Protein AF-A0A133YVW5-F1 (afdb_monomer)

pLDDT: mean 82.77, std 17.49, range [41.62, 97.81]

Sequence (131 aa):
MKRIFVSFLALVVVLLTACKSSNKDIDKFTNRNFKGSKGGSIVISKDKSSFKKTLLYSGASVIKPNTDPSKVDKNSVEKSKVKEFKNVKILQKSDGKYLVADELKYKLKIVDDNTIIDVDDNNEYRSLEKK

Mean predicted aligned error: 9.93 Å

Radius of gyration: 20.09 Å; Cα contacts (8 Å, |Δi|>4): 233; chains: 1; bounding box: 81×32×38 Å

Secondary structure (DSSP, 8-state):
----SSSSSSSSGGGG------TTGGGGGBT-EEEETTS-EEEEEE-TTT--EEEEEE------TT--GGGS-HHHHHHHS-EEEES-EEEEETTEEEEE-TT--S-EEE-SSSEEEETTTTEEEE-----

Foldseek 3Di:
DDDDDPPPVVPPVVPPPDQCQPQVVCVLQAQFWWAWPQGKIWHWYADPPPRWIKIWTADGDPDDVPDDPVPDDPVNVVRRDIDIFTRWTWGDDPVAIFIDGPPDPWTWGDPDSFWIAGPVVRIIIGTPDDD

Structure (mmCIF, N/CA/C/O backbone):
data_AF-A0A133YVW5-F1
#
_entry.id   AF-A0A133YVW5-F1
#
loop_
_atom_site.group_PDB
_atom_site.id
_atom_site.type_symbol
_atom_site.label_atom_id
_atom_site.label_alt_id
_atom_site.label_comp_id
_atom_site.label_asym_id
_atom_site.label_entity_id
_atom_site.label_seq_id
_atom_site.pdbx_PDB_ins_code
_atom_site.Cartn_x
_atom_site.Cartn_y
_atom_site.Cartn_z
_atom_site.occupancy
_atom_site.B_iso_or_equiv
_atom_site.auth_seq_id
_atom_site.auth_comp_id
_atom_site.auth_asym_id
_atom_site.auth_atom_id
_atom_site.pdbx_PDB_model_num
ATOM 1 N N . MET A 1 1 ? -58.429 -16.247 0.513 1.00 41.62 1 MET A N 1
ATOM 2 C CA . MET A 1 1 ? -57.136 -16.774 0.022 1.00 41.62 1 MET A CA 1
ATOM 3 C C . MET A 1 1 ? -56.025 -15.751 0.265 1.00 41.62 1 MET A C 1
ATOM 5 O O . MET A 1 1 ? -56.081 -14.665 -0.283 1.00 41.62 1 MET A O 1
ATOM 9 N N . LYS A 1 2 ? -55.108 -16.101 1.185 1.00 41.88 2 LYS A N 1
ATOM 10 C CA . LYS A 1 2 ? -53.674 -15.739 1.328 1.00 41.88 2 LYS A CA 1
ATOM 11 C C . LYS A 1 2 ? -53.220 -14.429 0.639 1.00 41.88 2 LYS A C 1
ATOM 13 O O . LYS A 1 2 ? -53.030 -14.402 -0.565 1.00 41.88 2 LYS A O 1
ATOM 18 N N . ARG A 1 3 ? -53.090 -13.301 1.355 1.00 50.53 3 ARG A N 1
ATOM 19 C CA . ARG A 1 3 ? -51.870 -12.852 2.082 1.00 50.53 3 ARG A CA 1
ATOM 20 C C . ARG A 1 3 ? -50.547 -13.030 1.304 1.00 50.53 3 ARG A C 1
ATOM 22 O O . ARG A 1 3 ? -49.664 -13.708 1.807 1.00 50.53 3 ARG A O 1
ATOM 29 N N . ILE A 1 4 ? -50.384 -12.458 0.106 1.00 51.38 4 ILE A N 1
ATOM 30 C CA . ILE A 1 4 ? -49.079 -12.466 -0.603 1.00 51.38 4 ILE A CA 1
ATOM 31 C C . ILE A 1 4 ? -48.861 -11.181 -1.427 1.00 51.38 4 ILE A C 1
ATOM 33 O O . ILE A 1 4 ? -48.621 -11.252 -2.622 1.00 51.38 4 ILE A O 1
ATOM 37 N N . PHE A 1 5 ? -48.967 -9.985 -0.835 1.00 48.38 5 PHE A N 1
ATOM 38 C CA . PHE A 1 5 ? -48.654 -8.752 -1.594 1.00 48.38 5 PHE A CA 1
ATOM 39 C C . PHE A 1 5 ? -47.833 -7.687 -0.860 1.00 48.38 5 PHE A C 1
ATOM 41 O O . PHE A 1 5 ? -47.455 -6.695 -1.468 1.00 48.38 5 PHE A O 1
ATOM 48 N N . VAL A 1 6 ? -47.472 -7.896 0.410 1.00 49.59 6 VAL A N 1
ATOM 49 C CA . VAL A 1 6 ? -46.737 -6.879 1.198 1.00 49.59 6 VAL A CA 1
ATOM 50 C C . VAL A 1 6 ? -45.270 -7.267 1.451 1.00 49.59 6 VAL A C 1
ATOM 52 O O . VAL A 1 6 ? -44.476 -6.455 1.908 1.00 49.59 6 VAL A O 1
ATOM 55 N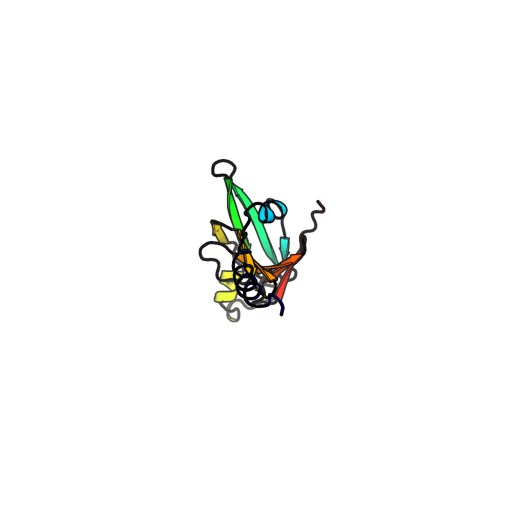 N . SER A 1 7 ? -44.854 -8.489 1.099 1.00 47.78 7 SER A N 1
ATOM 56 C CA . SER A 1 7 ? -43.534 -9.009 1.495 1.00 47.78 7 SER A CA 1
ATOM 57 C C . SER A 1 7 ? -42.392 -8.751 0.501 1.00 47.78 7 SER A C 1
ATOM 59 O O . SER A 1 7 ? -41.244 -9.013 0.847 1.00 47.78 7 SER A O 1
ATOM 61 N N . PHE A 1 8 ? -42.660 -8.257 -0.713 1.00 44.97 8 PHE A N 1
AT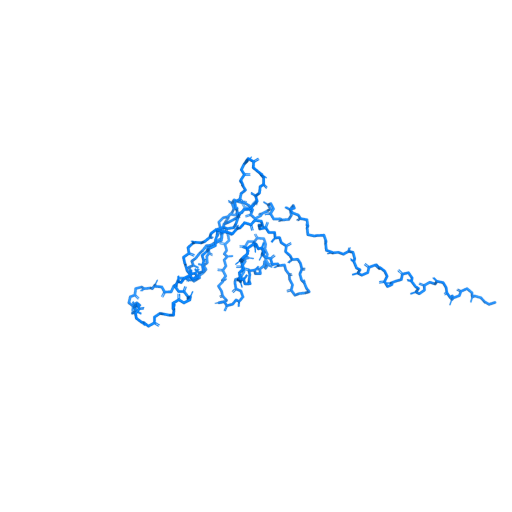OM 62 C CA . PHE A 1 8 ? -41.615 -8.121 -1.744 1.00 44.97 8 PHE A CA 1
ATOM 63 C C . PHE A 1 8 ? -40.940 -6.744 -1.804 1.00 44.97 8 PHE A C 1
ATOM 65 O O . PHE A 1 8 ? -39.859 -6.630 -2.374 1.00 44.97 8 PHE A O 1
ATOM 72 N N . LEU A 1 9 ? -41.508 -5.710 -1.171 1.00 46.81 9 LEU A N 1
ATOM 73 C CA . LEU A 1 9 ? -40.919 -4.364 -1.197 1.00 46.81 9 LEU A CA 1
ATOM 74 C C . LEU A 1 9 ? -39.859 -4.136 -0.101 1.00 46.81 9 LEU A C 1
ATOM 76 O O . LEU A 1 9 ? -39.046 -3.223 -0.204 1.00 46.81 9 LEU A O 1
ATOM 80 N N . ALA A 1 10 ? -39.801 -4.998 0.919 1.00 48.75 10 ALA A N 1
ATOM 81 C CA . ALA A 1 10 ? -38.822 -4.891 2.006 1.00 48.75 10 ALA A CA 1
ATOM 82 C C . ALA A 1 10 ? -37.432 -5.465 1.658 1.00 48.75 10 ALA A C 1
ATOM 84 O O . ALA A 1 10 ? -36.468 -5.202 2.374 1.00 48.75 10 ALA A O 1
ATOM 85 N N . LEU A 1 11 ? -37.298 -6.226 0.563 1.00 47.19 11 LEU A N 1
ATOM 86 C CA . LEU A 1 11 ? -36.045 -6.919 0.233 1.00 47.19 11 LEU A CA 1
ATOM 87 C C . LEU A 1 11 ? -35.063 -6.066 -0.593 1.00 47.19 11 LEU A C 1
ATOM 89 O O . LEU A 1 11 ? -33.882 -6.389 -0.666 1.00 47.19 11 LEU A O 1
ATOM 93 N N . VAL A 1 12 ? -35.514 -4.949 -1.173 1.00 47.00 12 VAL A N 1
ATOM 94 C CA . VAL A 1 12 ? -34.671 -4.095 -2.037 1.00 47.00 12 VAL A CA 1
ATOM 95 C C . VAL A 1 12 ? -33.955 -2.981 -1.251 1.00 47.00 12 VAL A C 1
ATOM 97 O O . VAL A 1 12 ? -32.944 -2.454 -1.703 1.00 47.00 12 VAL A O 1
ATOM 100 N N . VAL A 1 13 ? -34.397 -2.663 -0.028 1.00 48.72 13 VAL A N 1
ATOM 101 C CA . VAL A 1 13 ? -33.825 -1.560 0.778 1.00 48.72 13 VAL A CA 1
ATOM 102 C C . VAL A 1 13 ? -32.594 -1.988 1.603 1.00 48.72 13 VAL A C 1
ATOM 104 O O . VAL A 1 13 ? -31.842 -1.144 2.082 1.00 48.72 13 VAL A O 1
ATOM 107 N N . VAL A 1 14 ? -32.312 -3.290 1.730 1.00 48.19 14 VAL A N 1
ATOM 108 C CA . VAL A 1 14 ? -31.213 -3.796 2.585 1.00 48.19 14 VAL A CA 1
ATOM 109 C C . VAL A 1 14 ? -29.847 -3.825 1.872 1.00 48.19 14 VAL A C 1
ATOM 111 O O . VAL A 1 14 ? -28.812 -3.960 2.518 1.00 48.19 14 VAL A O 1
ATOM 114 N N . LEU A 1 15 ? -29.792 -3.625 0.552 1.00 47.47 15 LEU A N 1
ATOM 115 C CA . LEU A 1 15 ? -28.530 -3.676 -0.207 1.00 47.47 15 LEU A CA 1
ATOM 116 C C . LEU A 1 15 ? -27.731 -2.359 -0.226 1.00 47.47 15 LEU A C 1
ATOM 118 O O . LEU A 1 15 ? -26.605 -2.341 -0.715 1.00 47.47 15 LEU A O 1
ATOM 122 N N . LEU A 1 16 ? -28.262 -1.265 0.332 1.00 46.00 16 LEU A N 1
ATOM 123 C CA . LEU A 1 16 ? -27.607 0.055 0.312 1.00 46.00 16 LEU A CA 1
ATOM 124 C C . LEU A 1 16 ? -26.845 0.410 1.602 1.00 46.00 16 LEU A C 1
ATOM 126 O O . LEU A 1 16 ? -26.263 1.489 1.698 1.00 46.00 16 LEU A O 1
ATOM 130 N N . THR A 1 17 ? -26.785 -0.483 2.591 1.00 49.66 17 THR A N 1
ATOM 131 C CA . THR A 1 17 ? -26.215 -0.187 3.917 1.00 49.66 17 THR A CA 1
ATOM 132 C C . THR A 1 17 ? -25.045 -1.095 4.288 1.00 49.66 17 THR A C 1
ATOM 134 O O . THR A 1 17 ? -25.032 -1.736 5.334 1.00 49.66 17 THR A O 1
ATOM 137 N N . ALA A 1 18 ? -23.986 -1.097 3.475 1.00 42.78 18 ALA A N 1
ATOM 138 C CA . ALA A 1 18 ? -22.691 -1.614 3.929 1.00 42.78 18 ALA A CA 1
ATOM 139 C C . ALA A 1 18 ? -21.472 -0.848 3.390 1.00 42.78 18 ALA A C 1
ATOM 141 O O . ALA A 1 18 ? -20.392 -1.411 3.269 1.00 42.78 18 ALA A O 1
ATOM 142 N N . CYS A 1 19 ? -21.572 0.469 3.184 1.00 47.94 19 CYS A N 1
ATOM 143 C CA . CYS A 1 19 ? -20.383 1.333 3.211 1.00 47.94 19 CYS A CA 1
ATOM 144 C C . CYS A 1 19 ? -20.019 1.692 4.663 1.00 47.94 19 CYS A C 1
ATOM 146 O O . CYS A 1 19 ? -19.877 2.859 5.023 1.00 47.94 19 CYS A O 1
ATOM 148 N N . LYS A 1 20 ? -19.850 0.687 5.534 1.00 49.31 20 LYS A N 1
ATOM 149 C CA . LYS A 1 20 ? -19.180 0.880 6.828 1.00 49.31 20 LYS A CA 1
ATOM 150 C C . LYS A 1 20 ? -17.675 0.944 6.550 1.00 49.31 20 LYS A C 1
ATOM 152 O O . LYS A 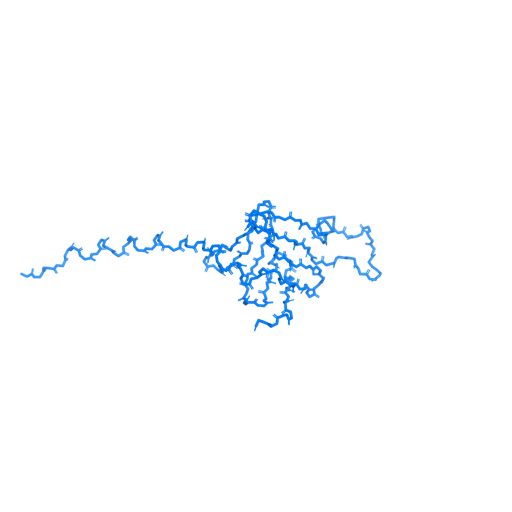1 20 ? -16.940 -0.009 6.768 1.00 49.31 20 LYS A O 1
ATOM 157 N N . SER A 1 21 ? -17.214 2.081 6.032 1.00 48.53 21 SER A N 1
ATOM 158 C CA . SER A 1 21 ? -15.798 2.466 6.053 1.00 48.53 21 SER A CA 1
ATOM 159 C C . SER A 1 21 ? -15.411 2.716 7.518 1.00 48.53 21 SER A C 1
ATOM 161 O O . SER A 1 21 ? -15.287 3.860 7.958 1.00 48.53 21 SER A O 1
ATOM 163 N N . SER A 1 22 ? -15.309 1.664 8.336 1.00 52.25 22 SER A N 1
ATOM 164 C CA . SER A 1 22 ? -14.891 1.816 9.725 1.00 52.25 22 SER A CA 1
ATOM 165 C C . SER A 1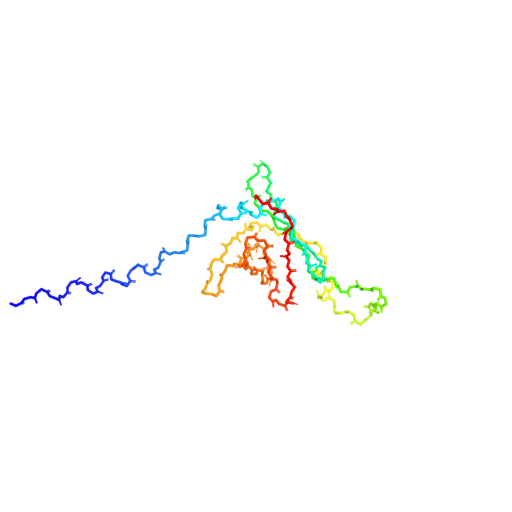 22 ? -13.388 2.034 9.776 1.00 52.25 22 SER A C 1
ATOM 167 O O . SER A 1 22 ? -12.591 1.128 9.553 1.00 52.25 22 SER A O 1
ATOM 169 N N . ASN A 1 23 ? -13.004 3.246 10.171 1.00 61.16 23 ASN A N 1
ATOM 170 C CA . ASN A 1 23 ? -11.627 3.677 10.421 1.00 61.16 23 ASN A CA 1
ATOM 171 C C . ASN A 1 23 ? -10.872 2.826 11.480 1.00 61.16 23 ASN A C 1
ATOM 173 O O . ASN A 1 23 ? -9.680 3.038 11.700 1.00 61.16 23 ASN A O 1
ATOM 177 N N . LYS A 1 24 ? -11.563 1.880 12.138 1.00 67.81 24 LYS A N 1
ATOM 178 C CA . LYS A 1 24 ? -11.003 0.875 13.057 1.00 67.81 24 LYS A CA 1
ATOM 179 C C . LYS A 1 24 ? -10.226 -0.223 12.330 1.00 67.81 24 LYS A C 1
ATOM 181 O O . LYS A 1 24 ? -9.206 -0.676 12.834 1.00 67.81 24 LYS A O 1
ATOM 186 N N . ASP A 1 25 ? -10.649 -0.617 11.130 1.00 81.75 25 ASP A N 1
ATOM 187 C CA . ASP A 1 25 ? -10.009 -1.729 10.412 1.00 81.75 25 ASP A CA 1
ATOM 188 C C . ASP A 1 25 ? -8.581 -1.383 9.993 1.00 81.75 25 ASP A C 1
ATOM 190 O O . ASP A 1 25 ? -7.744 -2.269 9.863 1.00 81.75 25 ASP A O 1
ATOM 194 N N . ILE A 1 26 ? -8.281 -0.096 9.811 1.00 88.81 26 ILE A N 1
ATOM 195 C CA . ILE A 1 26 ? -6.945 0.365 9.440 1.00 88.81 26 ILE A CA 1
ATOM 196 C C . ILE A 1 26 ? -5.978 0.438 10.636 1.00 88.81 26 ILE A C 1
ATOM 198 O O . ILE A 1 26 ? -4.761 0.423 10.448 1.00 88.81 26 ILE A O 1
ATOM 202 N N . ASP A 1 27 ? -6.483 0.426 11.878 1.00 89.06 27 ASP A N 1
ATOM 203 C CA . ASP A 1 27 ? -5.630 0.379 13.076 1.00 89.06 27 ASP A CA 1
ATOM 204 C C . ASP A 1 27 ? -4.781 -0.903 13.110 1.00 89.06 27 ASP A C 1
ATOM 206 O O . ASP A 1 27 ? -3.665 -0.892 13.624 1.00 89.06 27 ASP A O 1
ATOM 210 N N . LYS A 1 28 ? -5.245 -2.007 12.499 1.00 88.88 28 LYS A N 1
ATOM 211 C CA . LYS A 1 28 ? -4.466 -3.257 12.449 1.00 88.88 28 LYS A CA 1
ATOM 212 C C . LYS A 1 28 ? -3.238 -3.202 11.537 1.00 88.88 28 LYS A C 1
ATOM 214 O O . LYS A 1 28 ? -2.363 -4.054 11.669 1.00 88.88 28 LYS A O 1
ATOM 219 N N . PHE A 1 29 ? -3.179 -2.211 10.653 1.00 90.94 29 PHE A N 1
ATOM 220 C CA . PHE A 1 29 ? -2.061 -1.965 9.743 1.00 90.94 29 PHE A CA 1
ATOM 221 C C . PHE A 1 29 ? -1.152 -0.823 10.223 1.00 90.94 29 PHE A C 1
ATOM 223 O O . PHE A 1 29 ? -0.105 -0.581 9.633 1.00 90.94 29 PHE A O 1
ATOM 230 N N . THR A 1 30 ? -1.551 -0.107 11.278 1.00 91.00 30 THR A N 1
ATOM 231 C CA . THR A 1 30 ? -0.811 1.050 11.791 1.00 91.00 30 THR A CA 1
ATOM 232 C C . THR A 1 30 ? 0.489 0.614 12.470 1.00 91.00 30 THR A C 1
ATOM 234 O O . THR A 1 30 ? 0.511 -0.389 13.177 1.00 91.00 30 THR A O 1
ATOM 237 N N . ASN A 1 31 ? 1.552 1.397 12.278 1.00 88.12 31 ASN A N 1
ATOM 238 C CA . ASN A 1 31 ? 2.926 1.181 12.737 1.00 88.12 31 ASN A CA 1
ATOM 239 C C . ASN A 1 31 ? 3.568 -0.117 12.239 1.00 88.12 31 ASN A C 1
ATOM 241 O O . ASN A 1 31 ? 4.558 -0.557 12.809 1.00 88.12 31 ASN A O 1
ATOM 245 N N . ARG A 1 32 ? 3.023 -0.708 11.172 1.00 90.62 32 ARG A N 1
ATOM 246 C CA . ARG A 1 32 ? 3.587 -1.898 10.543 1.00 90.62 32 ARG A CA 1
ATOM 247 C C . ARG A 1 32 ? 4.361 -1.512 9.303 1.00 90.62 32 ARG A C 1
ATOM 249 O O . ARG A 1 32 ? 3.899 -0.692 8.507 1.00 90.62 32 ARG A O 1
ATOM 256 N N . ASN A 1 33 ? 5.517 -2.139 9.128 1.00 93.62 33 ASN A N 1
ATOM 257 C CA . ASN A 1 33 ? 6.319 -1.981 7.925 1.00 93.62 33 ASN A CA 1
ATOM 258 C C . ASN A 1 33 ? 6.042 -3.128 6.947 1.00 93.62 33 ASN A C 1
ATOM 260 O O . ASN A 1 33 ? 6.277 -4.297 7.268 1.00 93.62 33 ASN A O 1
ATOM 264 N N . PHE A 1 34 ? 5.552 -2.794 5.755 1.00 96.19 34 PHE A N 1
ATOM 265 C CA . PHE A 1 34 ? 5.372 -3.733 4.653 1.00 96.19 34 PHE A CA 1
ATOM 266 C C . PHE A 1 34 ? 6.452 -3.476 3.605 1.00 96.19 34 PHE A C 1
ATOM 268 O O . PHE A 1 34 ? 6.545 -2.379 3.054 1.00 96.19 34 PHE A O 1
ATOM 275 N N . LYS A 1 35 ? 7.269 -4.488 3.315 1.00 96.62 35 LYS A N 1
ATOM 276 C CA . LYS A 1 35 ? 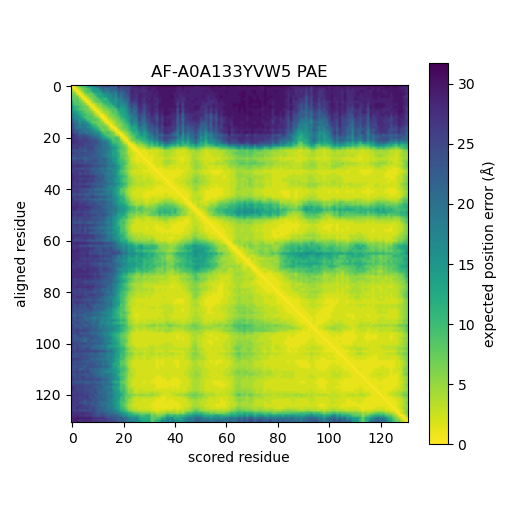8.383 -4.393 2.366 1.00 96.62 35 LYS A CA 1
ATOM 277 C C . LYS A 1 35 ? 7.994 -5.004 1.029 1.00 96.62 35 LYS A C 1
ATOM 279 O O . LYS A 1 35 ? 7.499 -6.131 0.999 1.00 96.62 35 LYS A O 1
ATOM 284 N N . GLY A 1 36 ? 8.228 -4.269 -0.055 1.00 96.06 36 GLY A N 1
ATOM 285 C CA . GLY A 1 36 ? 7.941 -4.724 -1.411 1.00 96.06 36 GLY A CA 1
ATOM 286 C C . GLY A 1 36 ? 8.958 -5.753 -1.905 1.00 96.06 36 GLY A C 1
ATOM 287 O O . GLY A 1 36 ? 10.168 -5.565 -1.772 1.00 96.06 36 GLY A O 1
ATOM 288 N N . SER A 1 37 ? 8.473 -6.831 -2.514 1.00 93.94 37 SER A N 1
ATOM 289 C CA . SER A 1 37 ? 9.282 -7.894 -3.134 1.00 93.94 37 SER A CA 1
ATOM 290 C C . SER A 1 37 ? 10.175 -7.385 -4.271 1.00 93.94 37 SER A C 1
ATOM 292 O O . SER A 1 37 ? 11.276 -7.895 -4.472 1.00 93.94 37 SER A O 1
ATOM 294 N N . LYS A 1 38 ? 9.740 -6.339 -4.983 1.00 92.06 38 LYS A N 1
ATOM 295 C CA . LYS A 1 38 ? 10.520 -5.628 -6.010 1.00 92.06 38 LYS A CA 1
ATOM 296 C C . LYS A 1 38 ? 11.155 -4.334 -5.476 1.00 92.06 38 LYS A C 1
ATOM 298 O O . LYS A 1 38 ? 11.531 -3.467 -6.261 1.00 92.06 38 LYS A O 1
ATOM 303 N N . GLY A 1 39 ? 11.268 -4.182 -4.157 1.00 91.62 39 GLY A N 1
ATOM 304 C CA . GLY A 1 39 ? 11.636 -2.929 -3.499 1.00 91.62 39 GLY A CA 1
ATOM 305 C C . GLY A 1 39 ? 10.424 -2.060 -3.155 1.00 91.62 39 GLY A C 1
ATOM 306 O O . GLY A 1 39 ? 9.282 -2.412 -3.463 1.00 91.62 39 GLY A O 1
ATOM 307 N N . GLY A 1 40 ? 10.685 -0.936 -2.489 1.00 93.94 40 GLY A N 1
ATOM 308 C CA . GLY A 1 40 ? 9.654 -0.056 -1.942 1.00 93.94 40 GLY A CA 1
ATOM 309 C C . GLY A 1 40 ? 9.114 -0.495 -0.579 1.00 93.94 40 GLY A C 1
ATOM 310 O O . GLY A 1 40 ? 9.451 -1.558 -0.044 1.00 93.94 40 GLY A O 1
ATOM 311 N N . SER A 1 41 ? 8.262 0.345 -0.005 1.00 96.62 41 SER A N 1
ATOM 312 C CA . SER A 1 41 ? 7.653 0.135 1.304 1.00 96.62 41 SER A CA 1
ATOM 313 C C . SER A 1 41 ? 6.273 0.775 1.430 1.00 96.62 41 SER A C 1
ATOM 315 O O . SER A 1 41 ? 5.963 1.773 0.779 1.00 96.62 41 SER A O 1
ATOM 317 N N . ILE A 1 42 ? 5.461 0.201 2.316 1.00 96.94 42 ILE A N 1
ATOM 318 C CA . ILE A 1 42 ? 4.209 0.770 2.812 1.00 96.94 42 ILE A CA 1
ATOM 319 C C . ILE A 1 42 ? 4.295 0.830 4.336 1.00 96.94 42 ILE A C 1
ATOM 321 O O . ILE A 1 42 ? 4.524 -0.189 4.989 1.00 96.94 42 ILE A O 1
ATOM 325 N N . VAL A 1 43 ? 4.080 2.017 4.900 1.00 96.12 43 VAL A N 1
ATOM 326 C CA . VAL A 1 43 ? 3.970 2.231 6.346 1.00 96.12 43 VAL A CA 1
ATOM 327 C C . VAL A 1 43 ? 2.766 3.115 6.617 1.00 96.12 43 VAL A C 1
ATOM 329 O O . VAL A 1 43 ? 2.641 4.198 6.048 1.00 96.12 43 VAL A O 1
ATOM 332 N N . ILE A 1 44 ? 1.876 2.663 7.496 1.00 94.12 44 ILE A N 1
ATOM 333 C CA . ILE A 1 44 ? 0.742 3.468 7.951 1.00 94.12 44 ILE A CA 1
ATOM 334 C C . ILE A 1 44 ? 1.072 3.987 9.339 1.00 94.12 44 ILE A C 1
ATOM 336 O O . ILE A 1 44 ? 1.205 3.203 10.270 1.00 94.12 44 ILE A O 1
ATOM 340 N N . SER A 1 45 ? 1.183 5.297 9.489 1.00 91.19 45 SER A N 1
ATOM 341 C CA . SER A 1 45 ? 1.500 5.938 10.763 1.00 91.19 45 SER A CA 1
ATOM 342 C C . SER A 1 45 ? 0.262 6.611 11.332 1.00 91.19 45 SER A C 1
ATOM 344 O O . SER A 1 45 ? -0.637 7.026 10.601 1.00 91.19 45 SER A O 1
ATOM 346 N N . LYS A 1 46 ? 0.206 6.725 12.658 1.00 87.75 46 LYS A N 1
ATOM 347 C CA . LYS A 1 46 ? -0.832 7.486 13.353 1.00 87.75 46 LYS A CA 1
ATOM 348 C C . LYS A 1 46 ? -0.188 8.655 14.070 1.00 87.75 46 LYS A C 1
ATOM 350 O O . LYS A 1 46 ? 0.642 8.464 14.957 1.00 87.75 46 LYS A O 1
ATOM 355 N N . ASP A 1 47 ? -0.601 9.854 13.694 1.00 80.25 47 ASP A N 1
ATOM 356 C CA . ASP A 1 47 ? -0.201 11.066 14.384 1.00 80.25 47 ASP A CA 1
ATOM 357 C C . ASP A 1 47 ? -0.789 11.066 15.805 1.00 80.25 47 ASP A C 1
ATOM 359 O O . ASP A 1 47 ? -1.993 10.866 15.999 1.00 80.25 47 ASP A O 1
ATOM 363 N N . LYS A 1 48 ? 0.072 11.246 16.813 1.00 75.56 48 LYS A N 1
ATOM 364 C CA . LYS A 1 48 ? -0.312 11.146 18.231 1.00 75.56 48 LYS A CA 1
ATOM 365 C C . LYS A 1 48 ? -1.193 12.309 18.699 1.00 75.56 48 LYS A C 1
ATOM 367 O O . LYS A 1 48 ? -1.902 12.143 19.684 1.00 75.56 48 LYS A O 1
ATOM 372 N N . SER A 1 49 ? -1.146 13.454 18.017 1.00 75.50 49 SER A N 1
ATOM 373 C CA . SER A 1 49 ? -1.849 14.679 18.417 1.00 75.50 49 SER A CA 1
ATOM 374 C C . SER A 1 49 ? -3.237 14.772 17.777 1.00 75.50 49 SER A C 1
ATOM 376 O O . SER A 1 49 ? -4.241 15.022 18.436 1.00 75.50 49 SER A O 1
ATOM 378 N N . SER A 1 50 ? -3.314 14.496 16.479 1.00 77.56 50 SER A N 1
ATOM 379 C CA . SER A 1 50 ? -4.520 14.634 15.661 1.00 77.56 50 SER A CA 1
ATOM 380 C C . SER A 1 50 ? -5.285 13.325 15.463 1.00 77.56 50 SER A C 1
ATOM 382 O O . SER A 1 50 ? -6.363 13.336 14.869 1.00 77.56 50 SER A O 1
ATOM 384 N N . PHE A 1 51 ? -4.727 12.189 15.906 1.00 76.69 51 PHE A N 1
ATOM 385 C CA . PHE A 1 51 ? -5.232 10.831 15.648 1.00 76.69 51 PHE A CA 1
ATOM 386 C C . PHE A 1 51 ? -5.425 10.506 14.155 1.00 76.69 51 PHE A C 1
ATOM 388 O O . PHE A 1 51 ? -6.004 9.467 13.816 1.00 76.69 51 PHE A O 1
ATOM 395 N N . LYS A 1 52 ? -4.928 11.369 13.258 1.00 85.06 52 LYS A N 1
ATOM 396 C CA . LYS A 1 52 ? -4.994 11.185 11.812 1.00 85.06 52 LYS A CA 1
ATOM 397 C C . LYS A 1 52 ? -3.986 10.132 11.392 1.00 85.06 52 LYS A C 1
ATOM 399 O O . LYS A 1 52 ? -2.883 10.045 11.931 1.00 85.06 52 LYS A O 1
ATOM 404 N N . LYS A 1 53 ? -4.386 9.328 10.414 1.00 90.69 53 LYS A N 1
ATOM 405 C CA . LYS A 1 53 ? -3.526 8.310 9.826 1.00 90.69 53 LYS A CA 1
ATOM 406 C C . LYS A 1 53 ? -2.901 8.842 8.545 1.00 90.69 53 LYS A C 1
ATOM 408 O O . LYS A 1 53 ? -3.594 9.457 7.728 1.00 90.69 53 LYS A O 1
ATOM 413 N N . THR A 1 54 ? -1.616 8.575 8.372 1.00 93.75 54 THR A N 1
ATOM 414 C CA . THR A 1 54 ? -0.849 8.884 7.166 1.00 93.75 54 THR A CA 1
ATOM 415 C C . THR A 1 54 ? -0.286 7.603 6.570 1.00 93.75 54 THR A C 1
ATOM 417 O O . THR A 1 54 ? -0.053 6.621 7.273 1.00 93.75 54 THR A O 1
ATOM 420 N N . LEU A 1 55 ? -0.109 7.602 5.256 1.00 95.44 55 LEU A N 1
ATOM 421 C CA . LEU A 1 55 ? 0.498 6.520 4.497 1.00 95.44 55 LEU A CA 1
ATOM 422 C C . LEU A 1 55 ? 1.823 7.022 3.932 1.00 95.44 55 LEU A C 1
ATOM 424 O O . LEU A 1 55 ? 1.826 7.921 3.100 1.00 95.44 55 LEU A O 1
ATOM 428 N N . LEU A 1 56 ? 2.928 6.413 4.341 1.00 96.31 56 LEU A N 1
ATOM 429 C CA . LEU A 1 56 ? 4.203 6.518 3.645 1.00 96.31 56 LEU A CA 1
ATOM 430 C C . LEU A 1 56 ? 4.277 5.375 2.638 1.00 96.31 56 LEU A C 1
ATOM 432 O O . LEU A 1 56 ? 4.222 4.204 3.017 1.00 96.31 56 LEU A O 1
ATOM 436 N N . TYR A 1 57 ? 4.374 5.717 1.360 1.00 96.62 57 TYR A N 1
ATOM 437 C CA . TYR A 1 57 ? 4.410 4.756 0.267 1.00 96.62 57 TYR A CA 1
ATOM 438 C C . TYR A 1 57 ? 5.608 5.019 -0.644 1.00 96.62 57 TYR A C 1
ATOM 440 O O . TYR A 1 57 ? 5.876 6.159 -1.022 1.00 96.62 57 TYR A O 1
ATOM 448 N N . SER A 1 58 ? 6.293 3.945 -1.026 1.00 96.06 58 SER A N 1
ATOM 449 C CA . SER A 1 58 ? 7.231 3.906 -2.146 1.00 96.06 58 SER A CA 1
ATOM 450 C C . SER A 1 58 ? 6.978 2.669 -3.009 1.00 96.06 58 SER A C 1
ATOM 452 O O . SER A 1 58 ? 6.787 1.554 -2.512 1.00 96.06 58 SER A O 1
ATOM 454 N N . GLY A 1 59 ? 6.961 2.884 -4.322 1.00 93.50 59 GLY A N 1
ATOM 455 C CA . GLY A 1 59 ? 6.787 1.857 -5.346 1.00 93.50 59 GLY A CA 1
ATOM 456 C C . GLY A 1 59 ? 7.991 0.937 -5.513 1.00 93.50 59 GLY A C 1
ATOM 457 O O . GLY A 1 59 ? 9.011 1.092 -4.841 1.00 93.50 59 GLY A O 1
ATOM 458 N N . ALA A 1 60 ? 7.885 0.002 -6.458 1.00 92.25 60 ALA A N 1
ATOM 459 C CA . ALA A 1 60 ? 8.990 -0.878 -6.827 1.00 92.25 60 ALA A CA 1
ATOM 460 C C . ALA A 1 60 ? 10.270 -0.093 -7.181 1.00 92.25 60 ALA A C 1
ATOM 462 O O . ALA A 1 60 ? 10.228 0.955 -7.83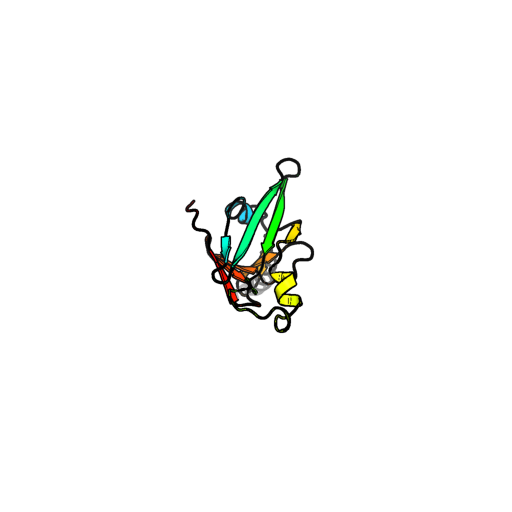1 1.00 92.25 60 ALA A O 1
ATOM 463 N N . SER A 1 61 ? 11.424 -0.632 -6.788 1.00 87.19 61 SER A N 1
ATOM 464 C CA . SER A 1 61 ? 12.720 -0.045 -7.113 1.00 87.19 61 SER A CA 1
ATOM 465 C C . SER A 1 61 ? 13.053 -0.283 -8.583 1.00 87.19 61 SER A C 1
ATOM 467 O O . SER A 1 61 ? 13.124 -1.420 -9.052 1.00 87.19 61 SER A O 1
ATOM 469 N N . VAL A 1 62 ? 13.312 0.804 -9.304 1.00 85.62 62 VAL A N 1
ATOM 470 C CA . VAL A 1 62 ? 13.657 0.774 -10.735 1.00 85.62 62 VAL A CA 1
ATOM 471 C C . VAL A 1 62 ? 15.163 0.808 -10.991 1.00 85.62 62 VAL A C 1
ATOM 473 O O . VAL A 1 62 ? 15.622 0.400 -12.055 1.00 85.62 62 VAL A O 1
ATOM 476 N N . ILE A 1 63 ? 15.940 1.253 -10.001 1.00 78.12 63 ILE A N 1
ATOM 477 C CA . ILE A 1 63 ? 17.401 1.295 -10.062 1.00 78.12 63 ILE A CA 1
ATOM 478 C C . ILE A 1 63 ? 17.949 0.027 -9.411 1.00 78.12 63 ILE A C 1
ATOM 480 O O . ILE A 1 63 ? 17.726 -0.228 -8.227 1.00 78.12 63 ILE A O 1
ATOM 484 N N . LYS A 1 64 ? 18.665 -0.766 -10.203 1.00 78.62 64 LYS A N 1
ATOM 485 C CA . LYS A 1 64 ? 19.407 -1.959 -9.795 1.00 78.62 64 LYS A CA 1
ATOM 486 C C . LYS A 1 64 ? 20.875 -1.775 -10.195 1.00 78.62 64 LYS A C 1
ATOM 488 O O . LYS A 1 64 ? 21.177 -0.882 -10.993 1.00 78.62 64 LYS A O 1
ATOM 493 N N . PRO A 1 65 ? 21.802 -2.601 -9.679 1.00 76.81 65 PRO A N 1
ATOM 494 C CA . PRO A 1 65 ? 23.155 -2.639 -10.219 1.00 76.81 65 PRO A CA 1
ATOM 495 C C . PRO A 1 65 ? 23.102 -2.823 -11.742 1.00 76.81 65 PRO A C 1
ATOM 497 O O . PRO A 1 65 ? 22.369 -3.682 -12.232 1.00 76.81 65 PRO A O 1
ATOM 500 N N . ASN A 1 66 ? 23.852 -1.998 -12.476 1.00 83.12 66 ASN A N 1
ATOM 501 C CA . ASN A 1 66 ? 23.903 -1.964 -13.945 1.00 83.12 66 ASN A CA 1
ATOM 502 C C . ASN A 1 66 ? 22.640 -1.443 -14.662 1.00 83.12 66 ASN A C 1
ATOM 504 O O . ASN A 1 66 ? 22.532 -1.588 -15.880 1.00 83.12 66 ASN A O 1
ATOM 508 N N . THR A 1 67 ? 21.693 -0.812 -13.959 1.00 82.69 67 THR A N 1
ATOM 509 C CA . THR A 1 67 ? 20.615 -0.066 -14.625 1.00 82.69 67 THR A CA 1
ATOM 510 C C . THR A 1 67 ? 21.175 1.200 -15.274 1.00 82.69 67 THR A C 1
ATOM 512 O O . THR A 1 67 ? 21.758 2.040 -14.594 1.00 82.69 67 THR A O 1
ATOM 515 N N . ASP A 1 68 ? 20.935 1.368 -16.574 1.00 85.50 68 ASP A N 1
ATOM 516 C CA . ASP A 1 68 ? 21.178 2.622 -17.290 1.00 85.50 68 ASP A CA 1
ATOM 517 C C . ASP A 1 68 ? 20.091 3.654 -16.924 1.00 85.50 68 ASP A C 1
ATOM 519 O O . ASP A 1 68 ? 18.928 3.454 -17.295 1.00 85.50 68 ASP A O 1
ATOM 523 N N . PRO A 1 69 ? 20.425 4.758 -16.226 1.00 80.12 69 PRO A N 1
ATOM 524 C CA . PRO A 1 69 ? 19.445 5.750 -15.785 1.00 80.12 69 PRO A CA 1
ATOM 525 C C . PRO A 1 69 ? 18.684 6.406 -16.941 1.00 80.12 69 PRO A C 1
ATOM 527 O O . PRO A 1 69 ? 17.549 6.839 -16.754 1.00 80.12 69 PRO A O 1
ATOM 530 N N . SER A 1 70 ? 19.287 6.471 -18.133 1.00 83.44 70 SER A N 1
ATOM 531 C CA . SER A 1 70 ? 18.679 7.100 -19.311 1.00 83.44 70 SER A CA 1
ATOM 532 C C . SER A 1 70 ? 17.519 6.289 -19.896 1.00 83.44 70 SER A C 1
ATOM 534 O O . SER A 1 70 ? 16.657 6.845 -20.574 1.00 83.44 70 SER A O 1
ATOM 536 N N . LYS A 1 71 ? 17.465 4.985 -19.595 1.00 84.94 71 LYS A N 1
ATOM 537 C CA . LYS A 1 71 ? 16.446 4.046 -20.091 1.00 84.94 71 LYS A CA 1
ATOM 538 C C . LYS A 1 71 ? 15.308 3.808 -19.101 1.00 84.94 71 LYS A C 1
ATOM 540 O O . LYS A 1 71 ? 14.389 3.050 -19.402 1.00 84.94 71 LYS A O 1
ATOM 545 N N . VAL A 1 72 ? 15.363 4.421 -17.918 1.00 84.69 72 VAL A N 1
ATOM 546 C CA . VAL A 1 72 ? 14.333 4.250 -16.890 1.00 84.69 72 VAL A CA 1
ATOM 547 C C . VAL A 1 72 ? 13.190 5.232 -17.125 1.00 84.69 72 VAL A C 1
ATOM 549 O O . VAL A 1 72 ? 13.397 6.435 -17.273 1.00 84.69 72 VAL A O 1
ATOM 552 N N . ASP A 1 73 ? 11.962 4.720 -17.105 1.00 86.88 73 ASP A N 1
ATOM 553 C CA . ASP A 1 73 ? 10.765 5.552 -17.156 1.00 86.88 73 ASP A CA 1
ATOM 554 C C . ASP A 1 73 ? 10.698 6.510 -15.949 1.00 86.88 73 ASP A C 1
ATOM 556 O O . ASP A 1 73 ? 10.747 6.100 -14.784 1.00 86.88 73 ASP A O 1
ATOM 560 N N . LYS A 1 74 ? 10.543 7.808 -16.237 1.00 86.56 74 LYS A N 1
ATOM 561 C CA . LYS A 1 74 ? 10.521 8.875 -15.224 1.00 86.56 74 LYS A CA 1
ATOM 562 C C . LYS A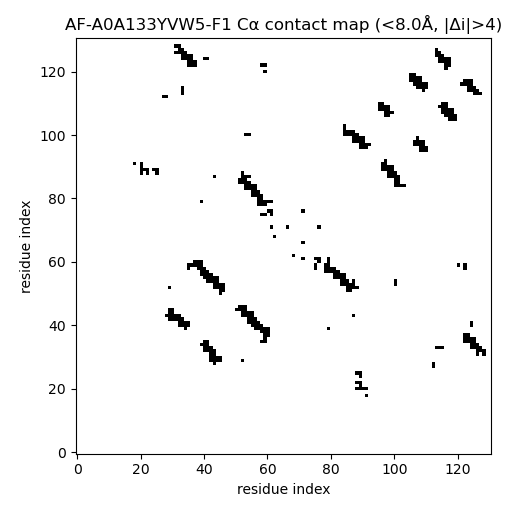 1 74 ? 9.374 8.703 -14.228 1.00 86.56 74 LYS A C 1
ATOM 564 O O . LYS A 1 74 ? 9.548 9.023 -13.052 1.00 86.56 74 LYS A O 1
ATOM 569 N N . ASN A 1 75 ? 8.223 8.186 -14.666 1.00 86.38 75 ASN A N 1
ATOM 570 C CA . ASN A 1 75 ? 7.086 7.967 -13.769 1.00 86.38 75 ASN A CA 1
ATOM 571 C C . ASN A 1 75 ? 7.386 6.870 -12.749 1.00 86.38 75 ASN A C 1
ATOM 573 O O . ASN A 1 75 ? 7.031 6.996 -11.579 1.00 86.38 75 ASN A O 1
ATOM 577 N N . SER A 1 76 ? 8.080 5.823 -13.179 1.00 85.38 76 SER A N 1
ATOM 578 C CA .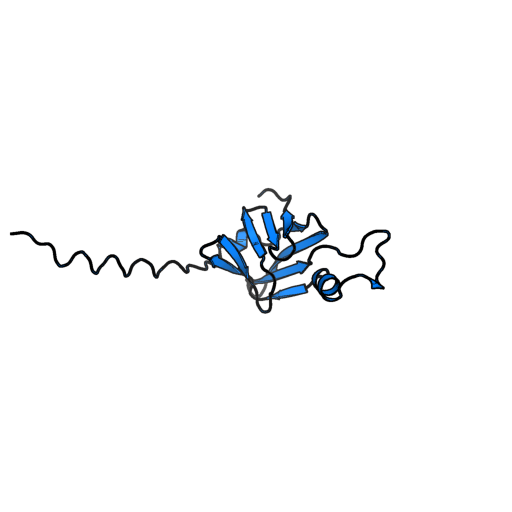 SER A 1 76 ? 8.486 4.708 -12.333 1.00 85.38 76 SER A CA 1
ATOM 579 C C . SER A 1 76 ? 9.562 5.136 -11.325 1.00 85.38 76 SER A C 1
ATOM 581 O O . SER A 1 76 ? 9.486 4.764 -10.153 1.00 85.38 76 SER A O 1
ATOM 583 N N . VAL A 1 77 ? 10.495 6.015 -11.722 1.00 87.44 77 VAL A N 1
ATOM 584 C CA . VAL A 1 77 ? 11.430 6.668 -10.780 1.00 87.44 77 VAL A CA 1
ATOM 585 C C . VAL A 1 77 ? 10.665 7.469 -9.730 1.00 87.44 77 VAL A C 1
ATOM 587 O O . VAL A 1 77 ? 10.908 7.321 -8.534 1.00 87.44 77 VAL A O 1
ATOM 590 N N . GLU A 1 78 ? 9.712 8.293 -10.151 1.00 88.88 78 GLU A N 1
ATOM 591 C CA . GLU A 1 78 ? 8.932 9.126 -9.238 1.00 88.88 78 GLU A CA 1
ATOM 592 C C . GLU A 1 78 ? 8.037 8.308 -8.294 1.00 88.88 78 GLU A C 1
ATOM 594 O O . GLU A 1 78 ? 7.844 8.689 -7.140 1.00 88.88 78 GLU A O 1
ATOM 599 N N . LYS A 1 79 ? 7.524 7.165 -8.763 1.00 90.81 79 LYS A N 1
ATOM 600 C CA . LYS A 1 79 ? 6.761 6.203 -7.961 1.00 90.81 79 LYS A CA 1
ATOM 601 C C . LYS A 1 79 ? 7.638 5.518 -6.905 1.00 90.81 79 LYS A C 1
ATOM 603 O O . LYS A 1 79 ? 7.156 5.260 -5.808 1.00 90.81 79 LYS A O 1
ATOM 608 N N . SER A 1 80 ? 8.911 5.253 -7.214 1.00 90.62 80 SER A N 1
ATOM 609 C CA . SER A 1 80 ? 9.869 4.610 -6.295 1.00 90.62 80 SER A CA 1
ATOM 610 C C . SER A 1 80 ? 10.318 5.499 -5.127 1.00 90.62 80 SER A C 1
ATOM 612 O O . SER A 1 80 ? 10.802 4.996 -4.115 1.00 90.62 80 SER A O 1
ATOM 614 N N . LYS A 1 81 ? 10.138 6.821 -5.227 1.00 92.00 81 LYS A N 1
ATOM 615 C CA . LYS A 1 81 ? 10.427 7.746 -4.126 1.00 92.00 81 LYS A CA 1
ATOM 616 C C . LYS A 1 81 ? 9.366 7.636 -3.035 1.00 92.00 81 LYS A C 1
ATOM 618 O O . LYS A 1 81 ? 8.181 7.487 -3.322 1.00 92.00 81 LYS A O 1
ATOM 623 N N . VAL A 1 82 ? 9.796 7.770 -1.782 1.00 94.44 82 VAL A N 1
ATOM 624 C CA . VAL A 1 82 ? 8.882 7.803 -0.635 1.00 94.44 82 VAL A CA 1
ATOM 625 C C . VAL A 1 82 ? 8.021 9.061 -0.705 1.00 94.44 82 VAL A C 1
ATOM 627 O O . VAL A 1 82 ? 8.539 10.171 -0.829 1.00 94.44 82 VAL A O 1
ATOM 630 N N . LYS A 1 83 ? 6.705 8.879 -0.606 1.00 95.50 83 LYS A N 1
ATOM 631 C CA . LYS A 1 83 ? 5.711 9.951 -0.530 1.00 95.50 83 LYS A CA 1
ATOM 632 C C . LYS A 1 83 ? 4.771 9.716 0.637 1.00 95.50 83 LYS A C 1
ATOM 634 O O . LYS A 1 83 ? 4.415 8.576 0.933 1.00 95.50 83 LYS A O 1
ATOM 639 N N . GLU A 1 84 ? 4.366 10.806 1.272 1.00 95.75 84 GLU A N 1
ATOM 640 C CA . GLU A 1 84 ? 3.368 10.797 2.334 1.00 95.75 84 GLU A CA 1
ATOM 641 C C . GLU A 1 84 ? 1.993 11.167 1.775 1.00 95.75 84 GLU A C 1
ATOM 643 O O . GLU A 1 84 ? 1.855 12.149 1.049 1.00 95.75 84 GLU A O 1
ATOM 648 N N . PHE A 1 85 ? 0.973 10.401 2.153 1.00 95.44 85 PHE A N 1
ATOM 649 C CA . PHE A 1 85 ? -0.423 10.639 1.813 1.00 95.44 85 PHE A CA 1
ATOM 650 C C . PHE A 1 85 ? -1.260 10.737 3.088 1.00 95.44 85 PHE A C 1
ATOM 652 O O . PHE A 1 85 ? -1.079 9.968 4.038 1.00 95.44 85 PHE A O 1
ATOM 659 N N . LYS A 1 86 ? -2.194 11.685 3.118 1.00 93.44 86 LYS A N 1
ATOM 660 C CA . LYS A 1 86 ? -3.023 11.978 4.295 1.00 93.44 86 LYS A CA 1
ATOM 661 C C . LYS A 1 86 ? -4.369 11.262 4.224 1.00 93.44 86 LYS A C 1
ATOM 663 O O . LYS A 1 86 ? -4.792 10.807 3.165 1.00 93.44 86 LYS A O 1
ATOM 668 N N . ASN A 1 87 ? -5.044 11.178 5.372 1.00 91.19 87 ASN A N 1
ATOM 669 C CA . ASN A 1 87 ? -6.401 10.637 5.499 1.00 91.19 87 ASN A CA 1
ATOM 670 C C . ASN A 1 87 ? -6.546 9.207 4.952 1.00 91.19 87 ASN A C 1
ATOM 672 O O . ASN A 1 87 ? -7.555 8.857 4.334 1.00 91.19 87 ASN A O 1
ATOM 676 N N . VAL A 1 88 ? -5.535 8.368 5.203 1.00 93.44 88 VAL A N 1
ATOM 677 C CA . VAL A 1 88 ? -5.567 6.978 4.750 1.00 93.44 88 VAL A CA 1
ATOM 678 C C . VAL A 1 88 ? -6.709 6.214 5.425 1.00 93.44 88 VAL A C 1
ATOM 680 O O . VA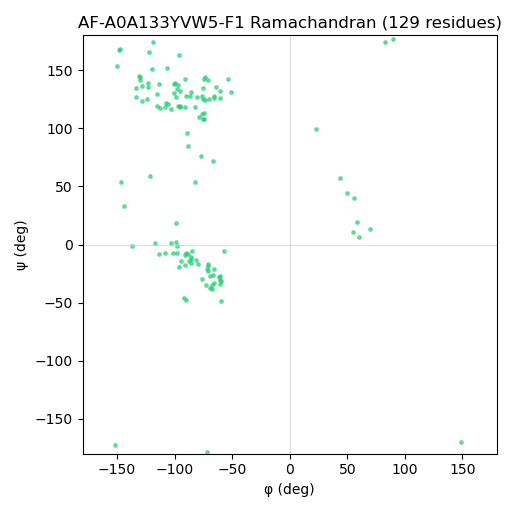L A 1 88 ? -6.933 6.317 6.634 1.00 93.44 88 VAL A O 1
ATOM 683 N N . LYS A 1 89 ? -7.437 5.438 4.624 1.00 92.75 89 LYS A N 1
ATOM 684 C CA . LYS A 1 89 ? -8.566 4.598 5.033 1.00 92.75 89 LYS A CA 1
ATOM 685 C C . LYS A 1 89 ? -8.640 3.344 4.166 1.00 92.75 89 LYS A C 1
ATOM 687 O O . LYS A 1 89 ? -7.990 3.248 3.126 1.00 92.75 89 LYS A O 1
ATOM 692 N N . ILE A 1 90 ? -9.461 2.390 4.594 1.00 94.19 90 ILE A N 1
ATOM 693 C CA . ILE A 1 90 ? -9.770 1.191 3.813 1.00 94.19 90 ILE A CA 1
ATOM 694 C C . ILE A 1 90 ? -11.111 1.392 3.119 1.00 94.19 90 ILE A C 1
ATOM 696 O O . ILE A 1 90 ? -12.112 1.696 3.767 1.00 94.19 90 ILE A O 1
ATOM 700 N N . LEU A 1 91 ? -11.130 1.192 1.806 1.00 93.25 91 LEU A N 1
ATOM 701 C CA . LEU A 1 91 ? -12.337 1.190 0.994 1.00 93.25 91 LEU A CA 1
ATOM 702 C C . LEU A 1 91 ? -12.655 -0.242 0.554 1.00 93.25 91 LEU A C 1
ATOM 704 O O . LEU A 1 91 ? -11.840 -0.889 -0.104 1.00 93.25 91 LEU A O 1
ATOM 708 N N . GLN A 1 92 ? -13.846 -0.726 0.903 1.00 93.19 92 GLN A N 1
ATOM 709 C CA . GLN A 1 92 ? -14.387 -1.974 0.369 1.00 93.19 92 GLN A CA 1
ATOM 710 C C . GLN A 1 92 ? -14.985 -1.709 -1.017 1.00 93.19 92 GLN A C 1
ATOM 712 O O . GLN A 1 92 ? -15.823 -0.824 -1.175 1.00 93.19 92 GLN A O 1
ATOM 717 N N . LYS A 1 93 ? -14.565 -2.495 -2.006 1.00 91.81 93 LYS A N 1
ATOM 718 C CA . LYS A 1 93 ? -15.151 -2.571 -3.348 1.00 91.81 93 LYS A CA 1
ATOM 719 C C . LYS A 1 93 ? -15.662 -3.993 -3.602 1.00 91.81 93 LYS A C 1
ATOM 721 O O . LYS A 1 93 ? -15.459 -4.883 -2.771 1.00 91.81 93 LYS A O 1
ATOM 726 N N . SER A 1 94 ? -16.330 -4.209 -4.733 1.00 90.94 94 SER A N 1
ATOM 727 C CA . SER A 1 94 ? -16.849 -5.526 -5.131 1.00 90.94 94 SER A CA 1
ATOM 728 C C . SER A 1 94 ? -15.753 -6.586 -5.272 1.00 90.94 94 SER A C 1
ATOM 730 O O . SER A 1 94 ? -15.989 -7.756 -4.999 1.00 90.94 94 SER A O 1
ATOM 732 N N . ASP A 1 95 ? -14.547 -6.175 -5.657 1.00 93.06 95 ASP A N 1
ATOM 733 C CA . ASP A 1 95 ? -13.408 -7.033 -5.980 1.00 93.06 95 ASP A CA 1
ATOM 734 C C . ASP A 1 95 ? -12.339 -7.102 -4.870 1.00 93.06 95 ASP A C 1
ATOM 736 O O . ASP A 1 95 ? -11.309 -7.767 -5.034 1.00 93.06 95 ASP A O 1
ATOM 740 N N . GLY A 1 96 ? -12.557 -6.424 -3.737 1.00 93.38 96 GLY A N 1
ATOM 741 C CA . GLY A 1 96 ? -11.682 -6.502 -2.567 1.00 93.38 96 GLY A CA 1
ATOM 742 C C . GLY A 1 96 ? -11.610 -5.229 -1.724 1.00 93.38 96 GLY A C 1
ATOM 743 O O . GLY A 1 96 ? -12.375 -4.280 -1.900 1.00 93.38 96 GLY A O 1
ATOM 744 N N . LYS A 1 97 ? -10.667 -5.224 -0.778 1.00 95.69 97 LYS A N 1
ATOM 745 C CA . LYS A 1 97 ? -10.358 -4.083 0.094 1.00 95.69 97 LYS A CA 1
ATOM 746 C C . LYS A 1 97 ? -9.141 -3.335 -0.434 1.00 95.69 97 LYS A C 1
ATOM 748 O O . LYS A 1 97 ? -8.164 -3.961 -0.832 1.00 95.69 97 LYS A O 1
ATOM 753 N N . TYR A 1 98 ? -9.184 -2.010 -0.385 1.00 96.12 98 TYR A N 1
ATOM 754 C CA . TYR A 1 98 ? -8.121 -1.147 -0.897 1.00 96.12 98 TYR A CA 1
ATOM 755 C C . TYR A 1 98 ? -7.708 -0.099 0.130 1.00 96.12 98 TYR A C 1
ATOM 757 O O . TYR A 1 98 ? -8.570 0.475 0.796 1.00 96.12 98 TYR A O 1
ATOM 765 N N . LEU A 1 99 ? -6.409 0.190 0.220 1.00 95.44 99 LEU A N 1
ATOM 766 C CA . LEU A 1 99 ? -5.931 1.407 0.867 1.00 95.44 99 LEU A CA 1
ATOM 767 C C . LEU A 1 99 ? -6.168 2.585 -0.071 1.00 95.44 99 LEU A C 1
ATOM 769 O O . LEU A 1 99 ? -5.780 2.558 -1.237 1.00 95.44 99 LEU A O 1
ATOM 773 N N . VAL A 1 100 ? -6.812 3.620 0.453 1.00 95.31 100 VAL A N 1
ATOM 774 C CA . VAL A 1 100 ? -7.031 4.882 -0.250 1.00 95.31 100 VAL A CA 1
ATOM 775 C C . VAL A 1 100 ? -6.617 6.027 0.663 1.00 95.31 100 VAL A C 1
ATOM 777 O O . VAL A 1 100 ? -6.798 5.945 1.877 1.00 95.31 100 VAL A O 1
ATOM 780 N N . ALA A 1 101 ? -6.059 7.081 0.085 1.00 95.25 101 ALA A N 1
ATOM 781 C CA . ALA A 1 101 ? -5.624 8.285 0.780 1.00 95.25 101 ALA A CA 1
ATOM 782 C C . ALA A 1 101 ? -5.782 9.486 -0.163 1.00 95.25 101 ALA A C 1
ATOM 784 O O . ALA A 1 101 ? -6.006 9.303 -1.364 1.00 95.25 101 ALA A O 1
ATOM 785 N N . ASP A 1 102 ? -5.681 10.697 0.371 1.00 95.06 102 ASP A N 1
ATOM 786 C CA . ASP A 1 102 ? -5.771 11.913 -0.438 1.00 95.06 102 ASP A CA 1
ATOM 787 C C . ASP A 1 102 ? -4.652 11.924 -1.485 1.00 95.06 102 ASP A C 1
ATOM 789 O O . ASP A 1 102 ? -3.504 11.637 -1.155 1.00 95.06 102 ASP A O 1
ATOM 793 N N . GLU A 1 103 ? -4.995 12.216 -2.744 1.00 94.62 103 GLU A N 1
ATOM 794 C CA . GLU A 1 103 ? -4.066 12.268 -3.892 1.00 94.62 103 GLU A CA 1
ATOM 795 C C . GLU A 1 103 ? -3.328 10.948 -4.211 1.00 94.62 103 GLU A C 1
ATOM 797 O O . GLU A 1 103 ? -2.479 10.892 -5.107 1.00 94.62 103 GLU A O 1
ATOM 802 N N . LEU A 1 104 ? -3.676 9.845 -3.537 1.00 95.25 104 LEU A N 1
ATOM 803 C CA . LEU A 1 104 ? -3.124 8.528 -3.829 1.00 95.25 104 LEU A CA 1
ATOM 804 C C . LEU A 1 104 ? -3.743 7.973 -5.116 1.00 95.25 104 LEU A C 1
ATOM 806 O O . LEU A 1 104 ? -4.893 7.538 -5.144 1.00 95.25 104 LEU A O 1
ATOM 810 N N . LYS A 1 105 ? -2.942 7.944 -6.182 1.00 93.50 105 LYS A N 1
ATOM 811 C CA . LYS A 1 105 ? -3.343 7.415 -7.495 1.00 93.50 105 LYS A CA 1
ATOM 812 C C . LYS A 1 105 ? -3.109 5.909 -7.685 1.00 93.50 105 LYS A C 1
ATOM 814 O O . LYS A 1 105 ? -3.526 5.369 -8.703 1.00 93.50 105 LYS A O 1
ATOM 819 N N . TYR A 1 106 ? -2.431 5.249 -6.745 1.00 94.31 106 TYR A N 1
ATOM 820 C CA . TYR A 1 106 ? -2.014 3.846 -6.864 1.00 94.31 106 TYR A CA 1
ATOM 821 C C . TYR A 1 106 ? -3.062 2.883 -6.306 1.00 94.31 106 TYR A C 1
ATOM 823 O O . TYR A 1 106 ? -3.679 3.146 -5.269 1.00 94.31 106 TYR A O 1
ATOM 831 N N . LYS A 1 107 ? -3.243 1.736 -6.966 1.00 95.75 107 LYS A N 1
ATOM 832 C CA . LYS A 1 107 ? -4.215 0.715 -6.547 1.00 95.75 107 LYS A CA 1
ATOM 833 C C . LYS A 1 107 ? -3.608 -0.268 -5.548 1.00 95.75 107 LYS A C 1
ATOM 835 O O . LYS A 1 107 ? -3.175 -1.355 -5.917 1.00 95.75 107 LYS A O 1
ATOM 840 N N . LEU A 1 108 ? -3.626 0.097 -4.269 1.00 97.25 108 LEU A N 1
ATOM 841 C CA . LEU A 1 108 ? -3.095 -0.731 -3.181 1.00 97.25 108 LEU A CA 1
ATOM 842 C C . LEU A 1 108 ? -4.174 -1.669 -2.619 1.00 97.25 108 LEU A C 1
ATOM 844 O O . LEU A 1 108 ? -4.986 -1.268 -1.784 1.00 97.25 108 LEU A O 1
ATOM 848 N N . LYS A 1 109 ? -4.204 -2.916 -3.092 1.00 97.44 109 LYS A N 1
ATOM 849 C CA . LYS A 1 109 ? -5.161 -3.951 -2.681 1.00 97.44 109 LYS A CA 1
ATOM 850 C C . LYS A 1 109 ? -4.669 -4.690 -1.442 1.00 97.44 109 LYS A C 1
ATOM 852 O O . LYS A 1 109 ? -3.567 -5.222 -1.428 1.00 97.44 109 LYS A O 1
ATOM 857 N N . ILE A 1 110 ? -5.509 -4.780 -0.421 1.00 96.56 110 ILE A N 1
ATOM 858 C CA . ILE A 1 110 ? -5.268 -5.620 0.753 1.00 96.56 110 ILE A CA 1
ATOM 859 C C . ILE A 1 110 ? -5.700 -7.045 0.401 1.00 96.56 110 ILE A C 1
ATOM 861 O O . ILE A 1 110 ? -6.875 -7.278 0.106 1.00 96.56 110 ILE A O 1
ATOM 865 N N . VAL A 1 111 ? -4.750 -7.978 0.430 1.00 95.81 111 VAL A N 1
ATOM 866 C CA . VAL A 1 111 ? -4.998 -9.407 0.180 1.00 95.81 111 VAL A CA 1
ATOM 867 C C . VAL A 1 111 ? -5.317 -10.115 1.490 1.00 95.81 111 VAL A C 1
ATOM 869 O O . VAL A 1 111 ? -6.319 -10.817 1.592 1.00 95.81 111 VAL A O 1
ATOM 872 N N . ASP A 1 112 ? -4.497 -9.864 2.505 1.00 93.62 112 ASP A N 1
ATOM 873 C CA . ASP A 1 112 ? -4.652 -10.387 3.857 1.00 93.62 112 ASP A CA 1
ATOM 874 C C . ASP A 1 112 ? -4.027 -9.408 4.869 1.00 93.62 112 ASP A C 1
ATOM 876 O O . ASP A 1 112 ? -3.646 -8.286 4.527 1.00 93.62 112 ASP A O 1
ATOM 880 N N . ASP A 1 113 ? -3.949 -9.801 6.138 1.00 92.12 113 ASP A N 1
ATOM 881 C CA . ASP A 1 113 ? -3.436 -8.938 7.204 1.00 92.12 113 ASP A CA 1
ATOM 882 C C . ASP A 1 113 ? -1.944 -8.607 7.064 1.00 92.12 113 ASP A C 1
ATOM 884 O O . ASP A 1 113 ? -1.490 -7.613 7.625 1.00 92.12 113 ASP A O 1
ATOM 888 N N . ASN A 1 114 ? -1.178 -9.399 6.322 1.00 94.31 114 ASN A N 1
ATOM 889 C CA . ASN A 1 114 ? 0.265 -9.266 6.150 1.00 94.31 114 ASN A CA 1
ATOM 890 C C . ASN A 1 114 ? 0.665 -8.886 4.722 1.00 94.31 114 ASN A C 1
ATOM 892 O O . ASN A 1 114 ? 1.834 -8.564 4.515 1.00 94.31 114 ASN A O 1
ATOM 896 N N . THR A 1 115 ? -0.279 -8.876 3.779 1.00 95.81 115 THR A N 1
ATOM 897 C CA . THR A 1 115 ? -0.004 -8.723 2.349 1.00 95.81 115 THR A CA 1
ATOM 898 C C . THR A 1 115 ? -0.842 -7.613 1.716 1.00 95.81 115 THR A C 1
ATOM 900 O O . THR A 1 115 ? -2.077 -7.641 1.726 1.00 95.81 115 THR A O 1
ATOM 903 N N . ILE A 1 116 ? -0.154 -6.656 1.093 1.00 97.31 116 ILE A N 1
ATOM 904 C CA . ILE A 1 116 ? -0.741 -5.601 0.260 1.00 97.31 116 ILE A CA 1
ATOM 905 C C . ILE A 1 116 ? -0.101 -5.685 -1.124 1.00 97.31 116 ILE A C 1
ATOM 907 O O . ILE A 1 116 ? 1.111 -5.822 -1.229 1.00 97.31 116 ILE A O 1
ATOM 911 N N . ILE A 1 117 ? -0.890 -5.592 -2.190 1.00 97.81 117 ILE A N 1
ATOM 912 C CA . ILE A 1 117 ? -0.397 -5.610 -3.570 1.00 97.81 117 ILE A CA 1
ATOM 913 C C . ILE A 1 117 ? -0.682 -4.265 -4.219 1.00 97.81 117 ILE A C 1
ATOM 915 O O . ILE A 1 117 ? -1.817 -3.790 -4.198 1.00 97.81 117 ILE A O 1
ATOM 919 N N . ASP A 1 118 ? 0.334 -3.673 -4.832 1.00 96.75 118 ASP A N 1
ATOM 920 C CA . ASP A 1 118 ? 0.120 -2.636 -5.830 1.00 96.75 118 ASP A CA 1
ATOM 921 C C . ASP A 1 118 ? -0.259 -3.306 -7.154 1.00 96.75 118 ASP A C 1
ATOM 923 O O . ASP A 1 118 ? 0.528 -4.021 -7.775 1.00 96.75 118 ASP A O 1
ATOM 927 N N . VAL A 1 119 ? -1.521 -3.139 -7.542 1.00 95.75 119 VAL A N 1
ATOM 928 C CA . VAL A 1 119 ? -2.100 -3.819 -8.706 1.00 95.75 119 VAL A CA 1
ATOM 929 C C . VAL A 1 119 ? -1.504 -3.295 -10.013 1.00 95.75 119 VAL A C 1
ATOM 931 O O . VAL A 1 119 ? -1.457 -4.037 -10.991 1.00 95.75 119 VAL A O 1
ATOM 934 N N . ASP A 1 120 ? -1.033 -2.046 -10.045 1.00 92.00 120 ASP A N 1
ATOM 935 C CA . ASP A 1 120 ? -0.568 -1.416 -11.280 1.00 92.00 120 ASP A CA 1
ATOM 936 C C . ASP A 1 120 ? 0.825 -1.931 -11.700 1.00 92.00 120 ASP A C 1
ATOM 938 O O . ASP A 1 120 ? 1.120 -1.989 -12.891 1.00 92.00 120 ASP A O 1
ATOM 942 N N . ASP A 1 121 ? 1.680 -2.337 -10.752 1.00 89.75 121 ASP A N 1
ATOM 943 C CA . ASP A 1 121 ? 3.020 -2.898 -11.025 1.00 89.75 121 ASP A CA 1
ATOM 944 C C . ASP A 1 121 ? 3.205 -4.360 -10.571 1.00 89.75 121 ASP A C 1
ATOM 946 O O . ASP A 1 121 ? 4.286 -4.955 -10.733 1.00 89.75 121 ASP A O 1
ATOM 950 N N . ASN A 1 122 ? 2.142 -4.956 -10.025 1.00 94.69 122 ASN A N 1
ATOM 951 C CA . ASN A 1 122 ? 2.144 -6.284 -9.427 1.00 94.69 122 ASN A CA 1
ATOM 952 C C . ASN A 1 122 ? 3.305 -6.446 -8.425 1.00 94.69 122 ASN A C 1
ATOM 954 O O . ASN A 1 122 ? 4.074 -7.412 -8.495 1.00 94.69 122 ASN A O 1
ATOM 958 N N . ASN A 1 123 ? 3.526 -5.437 -7.577 1.00 95.38 123 ASN A N 1
ATOM 959 C CA . ASN A 1 123 ? 4.490 -5.489 -6.483 1.00 95.38 123 ASN A CA 1
ATOM 960 C C . ASN A 1 123 ? 3.779 -5.887 -5.190 1.00 95.38 123 ASN A C 1
ATOM 962 O O . ASN A 1 123 ? 2.880 -5.197 -4.707 1.00 95.38 123 ASN A O 1
ATOM 966 N N . GLU A 1 124 ? 4.199 -7.014 -4.625 1.00 97.44 124 GLU A N 1
ATOM 967 C CA . GLU A 1 124 ? 3.673 -7.517 -3.362 1.00 97.44 124 GLU A CA 1
ATOM 968 C C . GLU A 1 124 ? 4.488 -6.971 -2.192 1.00 97.44 124 GLU A C 1
ATOM 970 O O . GLU A 1 124 ? 5.712 -7.116 -2.166 1.00 97.44 124 GLU A O 1
ATOM 975 N N . TYR A 1 125 ? 3.800 -6.379 -1.221 1.00 97.44 125 TYR A N 1
ATOM 976 C CA . TYR A 1 125 ? 4.343 -5.824 0.007 1.00 97.44 125 TYR A CA 1
ATOM 977 C C . TYR A 1 125 ? 3.950 -6.705 1.187 1.00 97.44 125 TYR A C 1
ATOM 979 O O . TYR A 1 125 ? 2.763 -6.837 1.498 1.00 97.44 125 TYR A O 1
ATOM 987 N N . ARG A 1 126 ? 4.947 -7.270 1.873 1.00 96.69 126 ARG A N 1
ATOM 988 C CA . ARG A 1 126 ? 4.733 -8.138 3.036 1.00 96.69 126 ARG A CA 1
ATOM 989 C C . ARG A 1 126 ? 5.257 -7.532 4.323 1.00 96.69 126 ARG A C 1
ATOM 991 O O . ARG A 1 126 ? 6.366 -6.998 4.360 1.00 96.69 126 ARG A O 1
ATOM 998 N N . SER A 1 127 ? 4.482 -7.668 5.392 1.00 94.06 127 SER A N 1
ATOM 999 C CA . SER A 1 127 ? 4.951 -7.408 6.751 1.00 94.06 127 SER A CA 1
ATOM 1000 C C . SER A 1 127 ? 5.402 -8.710 7.412 1.00 94.06 127 SER A C 1
ATOM 1002 O O . SER A 1 127 ? 4.700 -9.718 7.360 1.00 94.06 127 SER A O 1
ATOM 1004 N N . LEU A 1 128 ? 6.585 -8.686 8.031 1.00 83.88 128 LEU A N 1
ATOM 1005 C CA . LEU A 1 128 ? 7.122 -9.809 8.817 1.00 83.88 128 LEU A CA 1
ATOM 1006 C C . LEU A 1 128 ? 6.722 -9.732 10.296 1.00 83.88 128 LEU A C 1
ATOM 1008 O O . LEU A 1 128 ? 6.990 -10.654 11.064 1.00 83.88 128 LEU A O 1
ATOM 1012 N N . GLU A 1 129 ? 6.091 -8.632 10.698 1.00 74.38 129 GLU A N 1
ATOM 1013 C CA . GLU A 1 129 ? 5.630 -8.427 12.062 1.00 74.38 129 GLU A CA 1
ATOM 1014 C C . GLU A 1 129 ? 4.371 -9.265 12.281 1.00 74.38 129 GLU A C 1
ATOM 1016 O O . GLU A 1 129 ? 3.304 -8.975 11.726 1.00 74.38 129 GLU A O 1
ATOM 1021 N N . LYS A 1 130 ? 4.524 -10.332 13.072 1.00 57.75 130 LYS A N 1
ATOM 1022 C CA . LYS A 1 130 ? 3.407 -11.108 13.605 1.00 57.75 130 LYS A CA 1
ATOM 1023 C C . LYS A 1 130 ? 2.778 -10.299 14.739 1.00 57.75 130 LYS A C 1
ATOM 1025 O O . LYS A 1 130 ? 3.492 -9.867 15.641 1.00 57.75 130 LYS A O 1
ATOM 1030 N N . LYS A 1 131 ? 1.471 -10.064 14.644 1.00 57.62 131 LYS A N 1
ATOM 1031 C CA . LYS A 1 131 ? 0.673 -9.562 15.764 1.00 57.62 131 LYS A CA 1
ATOM 1032 C C . LYS A 1 131 ? 0.458 -10.651 16.802 1.00 57.62 131 LYS A C 1
ATOM 1034 O O . LYS A 1 131 ? 0.315 -11.819 16.378 1.00 57.62 131 LYS A O 1
#

Nearest PDB structures (foldseek):
  3szh-assembly1_A  TM=4.025E-01  e=2.228E-01  Shewanella denitrificans OS217
  3t2w-assembly1_A-2  TM=4.088E-01  e=2.228E-01  Shewanella denitrificans OS217
  3szh-assembly2_D  TM=4.127E-01  e=3.604E-01  Shewanella denitrificans OS217
  3szi-assembly3_F  TM=3.939E-01  e=4.966E-01  Shewanella denitrificans OS217
  3szi-assembly4_G  TM=3.866E-01  e=1.446E+00  Shewanella denitrificans OS217

Solvent-accessible surface area (backbone atoms only — not comparable to full-atom values): 7840 Å² total; per-residue (Å²): 133,84,96,81,83,77,76,74,73,68,69,69,70,67,78,78,76,73,84,75,65,56,76,67,71,48,57,79,49,44,79,41,63,21,44,23,78,50,36,38,35,40,34,28,42,66,44,88,87,77,71,46,34,33,33,40,40,22,34,48,53,76,79,54,94,90,56,60,76,89,78,54,59,65,67,50,54,60,42,32,42,78,43,80,26,46,70,46,40,57,46,81,54,99,90,45,39,27,54,45,32,57,94,56,85,65,54,35,34,48,79,53,98,46,34,38,31,33,66,87,77,70,35,47,22,42,36,86,77,79,131